Protein AF-A0A950RJN2-F1 (afdb_monomer_lite)

pLDDT: mean 82.96, std 21.56, range [34.78, 98.69]

Foldseek 3Di:
DDDDDDDDDDDPPPDPPPPPPPPPPPPVCLDFVNLCVLVVLVAAKDKDKDFPPDPDTDPVRIWIKIKHWDWDDDDSDIWIKIAIDRDPFFGIWIWTQDSVVRKIWIFTATPVGDTFIWIGDQDQQKTKTWGQDPVPRDIDIDIDHRPVSD

Radius of gyration: 27.39 Å; chains: 1; bounding box: 84×73×54 Å

Sequence (150 aa):
MKKLLMLAVLGTLAFPLAPLRAGDEDDDTSSPRAALEALNDFIGHWKGDGAPDQPQPDPNQAWKETVNWTWRFKGDDAWLVMTVNNGKYLQSGELRFLPATKRYQLTATTTDGKQTVYEGVLKDHILTLEHVDPATQEVQRLKMNSAADG

Secondary structure (DSSP, 8-state):
---------------------------GGGSHHHHHHTTGGG-EEEEEEE--SSSS--GGG-EEEEEEEEEEEETTEEEEEEEEES-SSEEEEEEEEETTTTEEEEEEEETTS-EEEEEEEEETTEEEEEEE-TTT--EEEEEE--TT--

Structure (mmCIF, N/CA/C/O backbone):
data_AF-A0A950RJN2-F1
#
_entry.id   AF-A0A950RJN2-F1
#
loop_
_atom_site.group_PDB
_atom_site.id
_atom_site.type_symbol
_atom_site.label_atom_id
_atom_site.label_alt_id
_atom_site.label_comp_id
_atom_site.label_asym_id
_atom_site.label_entity_id
_atom_site.label_seq_id
_atom_site.pdbx_PDB_ins_code
_atom_site.Cartn_x
_atom_site.Cartn_y
_atom_site.Cartn_z
_atom_site.occupancy
_atom_site.B_iso_or_equiv
_atom_site.auth_seq_id
_atom_site.auth_comp_id
_atom_site.auth_asym_id
_atom_site.auth_atom_id
_atom_site.pdbx_PDB_model_num
ATOM 1 N N . MET A 1 1 ? 56.957 -60.881 -30.520 1.00 35.09 1 MET A N 1
ATOM 2 C CA . MET A 1 1 ? 57.621 -60.215 -31.666 1.00 35.09 1 MET A CA 1
ATOM 3 C C . MET A 1 1 ? 57.070 -58.792 -31.730 1.00 35.09 1 MET A C 1
ATOM 5 O O . MET A 1 1 ? 55.868 -58.653 -31.796 1.00 35.09 1 MET A O 1
ATOM 9 N N . LYS A 1 2 ? 57.832 -57.780 -31.302 1.00 34.78 2 LYS A N 1
ATOM 10 C CA . LYS A 1 2 ? 58.716 -56.927 -32.125 1.00 34.78 2 LYS A CA 1
ATOM 11 C C . LYS A 1 2 ? 57.937 -55.805 -32.852 1.00 34.78 2 LYS A C 1
ATOM 13 O O . LYS A 1 2 ? 57.342 -56.071 -33.883 1.00 34.78 2 LYS A O 1
ATOM 18 N N . LYS A 1 3 ? 58.138 -54.575 -32.337 1.00 38.00 3 LYS A N 1
ATOM 19 C CA . LYS A 1 3 ? 58.092 -53.250 -33.004 1.00 38.00 3 LYS A CA 1
ATOM 20 C C . LYS A 1 3 ? 56.704 -52.678 -33.348 1.00 38.00 3 LYS A C 1
ATOM 22 O O . LYS A 1 3 ? 55.795 -53.443 -33.599 1.00 38.00 3 LYS A O 1
ATOM 27 N N . LEU A 1 4 ? 56.470 -51.374 -33.499 1.00 37.62 4 LEU A N 1
ATOM 28 C CA . LEU A 1 4 ? 57.086 -50.080 -33.133 1.00 37.62 4 LEU A CA 1
ATOM 29 C C . LEU A 1 4 ? 56.320 -49.046 -33.998 1.00 37.62 4 LEU A C 1
ATOM 31 O O . LEU A 1 4 ? 56.144 -49.316 -35.179 1.00 37.62 4 LEU A O 1
ATOM 35 N N . LEU A 1 5 ? 55.962 -47.890 -33.422 1.00 41.91 5 LEU A N 1
ATOM 36 C CA . LEU A 1 5 ? 55.626 -46.592 -34.054 1.00 41.91 5 LEU A CA 1
ATOM 37 C C . LEU A 1 5 ? 54.596 -46.523 -35.207 1.00 41.91 5 LEU A C 1
ATOM 39 O O . LEU A 1 5 ? 54.857 -46.986 -36.310 1.00 41.91 5 LEU A O 1
ATOM 43 N N . MET A 1 6 ? 53.602 -45.640 -35.047 1.00 36.69 6 MET A N 1
ATOM 44 C CA . MET A 1 6 ? 53.597 -44.391 -35.828 1.00 36.69 6 MET A CA 1
ATOM 45 C C . MET A 1 6 ? 52.809 -43.271 -35.132 1.00 36.69 6 MET A C 1
ATOM 47 O O . MET A 1 6 ? 51.866 -43.511 -34.386 1.00 36.69 6 MET A O 1
ATOM 51 N N . LEU A 1 7 ? 53.309 -42.056 -35.339 1.00 39.75 7 LEU A N 1
ATOM 52 C CA . LEU A 1 7 ? 53.039 -40.795 -34.658 1.00 39.75 7 LEU A CA 1
ATOM 53 C C . LEU A 1 7 ? 52.135 -39.896 -35.527 1.00 39.75 7 LEU A C 1
ATOM 55 O O . LEU A 1 7 ? 52.211 -39.991 -36.748 1.00 39.75 7 LEU A O 1
ATOM 59 N N . ALA A 1 8 ? 51.477 -38.927 -34.874 1.00 41.53 8 ALA A N 1
ATOM 60 C CA . ALA A 1 8 ? 50.947 -37.655 -35.408 1.00 41.53 8 ALA A CA 1
ATOM 61 C C . ALA A 1 8 ? 49.658 -37.747 -36.267 1.00 41.53 8 ALA A C 1
ATOM 63 O O . ALA A 1 8 ? 49.502 -38.641 -37.082 1.00 41.53 8 ALA A O 1
ATOM 64 N N . VAL A 1 9 ? 48.659 -36.868 -36.122 1.00 43.03 9 VAL A N 1
ATOM 65 C CA . VAL A 1 9 ? 48.739 -35.399 -36.213 1.00 43.03 9 VAL A CA 1
ATOM 66 C C . VAL A 1 9 ? 47.631 -34.712 -35.388 1.00 43.03 9 VAL A C 1
ATOM 68 O O . VAL A 1 9 ? 46.491 -35.169 -35.340 1.00 43.03 9 VAL A O 1
ATOM 71 N N . LEU A 1 10 ? 48.010 -33.591 -34.761 1.00 42.75 10 LEU A N 1
ATOM 72 C CA . LEU A 1 10 ? 47.162 -32.576 -34.125 1.00 42.75 10 LEU A CA 1
ATOM 73 C C . LEU A 1 10 ? 46.097 -32.011 -35.081 1.00 42.75 10 LEU A C 1
ATOM 75 O O . LEU A 1 10 ? 46.407 -31.629 -36.205 1.00 42.75 10 LEU A O 1
ATOM 79 N N . GLY A 1 11 ? 44.888 -31.806 -34.562 1.00 37.94 11 GLY A N 1
ATOM 80 C CA . GLY A 1 11 ? 43.832 -31.039 -35.222 1.00 37.94 11 GLY A CA 1
ATOM 81 C C . GLY A 1 11 ? 42.803 -30.525 -34.219 1.00 37.94 11 GLY A C 1
ATOM 82 O O . GLY A 1 11 ? 41.640 -30.907 -34.274 1.00 37.94 11 GLY A O 1
ATOM 83 N N . THR A 1 12 ? 43.220 -29.697 -33.259 1.00 44.38 12 THR A N 1
ATOM 84 C CA . THR A 1 12 ? 42.296 -28.945 -32.397 1.00 44.38 12 THR A CA 1
ATOM 85 C C . THR A 1 12 ? 41.620 -27.849 -33.218 1.00 44.38 12 THR A C 1
ATOM 87 O O . THR A 1 12 ? 42.185 -26.772 -33.408 1.00 44.38 12 THR A O 1
ATOM 90 N N . LEU A 1 13 ? 40.406 -28.120 -33.704 1.00 42.53 13 LEU A N 1
ATOM 91 C CA . LEU A 1 13 ? 39.477 -27.086 -34.160 1.00 42.53 13 LEU A CA 1
ATOM 92 C C . LEU A 1 13 ? 38.965 -26.331 -32.924 1.00 42.53 13 LEU A C 1
ATOM 94 O O . LEU A 1 13 ? 38.037 -26.767 -32.247 1.00 42.53 13 LEU A O 1
ATOM 98 N N . ALA A 1 14 ? 39.597 -25.203 -32.611 1.00 41.72 14 ALA A N 1
ATOM 99 C CA . ALA A 1 14 ? 39.050 -24.230 -31.679 1.00 41.72 14 ALA A CA 1
ATOM 100 C C . ALA A 1 14 ? 37.937 -23.451 -32.396 1.00 41.72 14 ALA A C 1
ATOM 102 O O . ALA A 1 14 ? 38.203 -22.497 -33.124 1.00 41.72 14 ALA A O 1
ATOM 103 N N . PHE A 1 15 ? 36.688 -23.885 -32.223 1.00 40.44 15 PHE A N 1
ATOM 104 C CA . PHE A 1 15 ? 35.524 -23.048 -32.505 1.00 40.44 15 PHE A CA 1
ATOM 105 C C . PHE A 1 15 ? 35.496 -21.930 -31.453 1.00 40.44 15 PHE A C 1
ATOM 107 O O . PHE A 1 15 ? 35.400 -22.245 -30.263 1.00 40.44 15 PHE A O 1
ATOM 114 N N . PRO A 1 16 ? 35.573 -20.639 -31.822 1.00 39.78 16 PRO A N 1
ATOM 115 C CA . PRO A 1 16 ? 35.244 -19.597 -30.869 1.00 39.78 16 PRO A CA 1
ATOM 116 C C . PRO A 1 16 ? 33.745 -19.712 -30.568 1.00 39.78 16 PRO A C 1
ATOM 118 O O . PRO A 1 16 ? 32.910 -19.409 -31.420 1.00 39.78 16 PRO A O 1
ATOM 121 N N . LEU A 1 17 ? 33.397 -20.166 -29.358 1.00 45.22 17 LEU A N 1
ATOM 122 C CA . LEU A 1 17 ? 32.089 -19.876 -28.778 1.00 45.22 17 LEU A CA 1
ATOM 123 C C . LEU A 1 17 ? 32.009 -18.353 -28.640 1.00 45.22 17 LEU A C 1
ATOM 125 O O . LEU A 1 17 ? 32.489 -17.776 -27.666 1.00 45.22 17 LEU A O 1
ATOM 129 N N . ALA A 1 18 ? 31.425 -17.694 -29.636 1.00 40.91 18 ALA A N 1
ATOM 130 C CA . ALA A 1 18 ? 30.829 -16.396 -29.401 1.00 40.91 18 ALA A CA 1
ATOM 131 C C . ALA A 1 18 ? 29.726 -16.617 -28.352 1.00 40.91 18 ALA A C 1
ATOM 133 O O . ALA A 1 18 ? 28.865 -17.476 -28.573 1.00 40.91 18 ALA A O 1
ATOM 134 N N . PRO A 1 19 ? 29.727 -15.910 -27.209 1.00 44.41 19 PRO A N 1
ATOM 135 C CA . PRO A 1 19 ? 28.541 -15.895 -26.380 1.00 44.41 19 PRO A CA 1
ATOM 136 C C . PRO A 1 19 ? 27.424 -15.306 -27.242 1.00 44.41 19 PRO A C 1
ATOM 138 O O . PRO A 1 19 ? 27.491 -14.146 -27.654 1.00 44.41 19 PRO A O 1
ATOM 141 N N . LEU A 1 20 ? 26.415 -16.126 -27.536 1.00 39.94 20 LEU A N 1
ATOM 142 C CA . LEU A 1 20 ? 25.078 -15.645 -27.843 1.00 39.94 20 LEU A CA 1
ATOM 143 C C . LEU A 1 20 ? 24.691 -14.752 -26.664 1.00 39.94 20 LEU A C 1
ATOM 145 O O . LEU A 1 20 ? 24.239 -15.227 -25.626 1.00 39.94 20 LEU A O 1
ATOM 149 N N . ARG A 1 21 ? 24.933 -13.446 -26.806 1.00 45.03 21 ARG A N 1
ATOM 150 C CA . ARG A 1 21 ? 24.124 -12.454 -26.120 1.00 45.03 21 ARG A CA 1
ATOM 151 C C . ARG A 1 21 ? 22.722 -12.708 -26.642 1.00 45.03 21 ARG A C 1
ATOM 153 O O . ARG A 1 21 ? 22.394 -12.295 -27.751 1.00 45.03 21 ARG A O 1
ATOM 160 N N . ALA A 1 22 ? 21.945 -13.461 -25.868 1.00 42.66 22 ALA A N 1
ATOM 161 C CA . ALA A 1 22 ? 20.521 -13.231 -25.817 1.00 42.66 22 ALA A CA 1
ATOM 162 C C . ALA A 1 22 ? 20.391 -11.721 -25.603 1.00 42.66 22 ALA A C 1
ATOM 164 O O . ALA A 1 22 ? 20.782 -11.199 -24.560 1.00 42.66 22 ALA A O 1
ATOM 165 N N . GLY A 1 23 ? 20.037 -11.007 -26.669 1.00 38.69 23 GLY A N 1
ATOM 166 C CA . GLY A 1 23 ? 19.384 -9.733 -26.483 1.00 38.69 23 GLY A CA 1
ATOM 167 C C . GLY A 1 23 ? 18.113 -10.109 -25.760 1.00 38.69 23 GLY A C 1
ATOM 168 O O . GLY A 1 23 ? 17.233 -10.708 -26.374 1.00 38.69 23 GLY A O 1
ATOM 169 N N . ASP A 1 24 ? 18.095 -9.882 -24.449 1.00 39.81 24 ASP A N 1
ATOM 170 C CA . ASP A 1 24 ? 16.836 -9.655 -23.770 1.00 39.81 24 ASP A CA 1
ATOM 171 C C . ASP A 1 24 ? 16.154 -8.582 -24.617 1.00 39.81 24 ASP A C 1
ATOM 173 O O . ASP A 1 24 ? 16.665 -7.471 -24.786 1.00 39.81 24 ASP A O 1
ATOM 177 N N . GLU A 1 25 ? 15.086 -8.978 -25.302 1.00 43.56 25 GLU A N 1
ATOM 178 C CA . GLU A 1 25 ? 14.100 -8.031 -25.777 1.00 43.56 25 GLU A CA 1
ATOM 179 C C . GLU A 1 25 ? 13.598 -7.360 -24.502 1.00 43.56 25 GLU A C 1
ATOM 181 O O . GLU A 1 25 ? 12.753 -7.902 -23.790 1.00 43.56 25 GLU A O 1
ATOM 186 N N . ASP A 1 26 ? 14.227 -6.231 -24.167 1.00 45.88 26 ASP A N 1
ATOM 187 C CA . ASP A 1 26 ? 13.733 -5.261 -23.209 1.00 45.88 26 ASP A CA 1
ATOM 188 C C . ASP A 1 26 ? 12.371 -4.810 -23.738 1.00 45.88 26 ASP A C 1
ATOM 190 O O . ASP A 1 26 ? 12.226 -3.839 -24.481 1.00 45.88 26 ASP A O 1
ATOM 194 N N . ASP A 1 27 ? 11.350 -5.589 -23.399 1.00 46.06 27 ASP A N 1
ATOM 195 C CA . ASP A 1 27 ? 9.992 -5.110 -23.309 1.00 46.06 27 ASP A CA 1
ATOM 196 C C . ASP A 1 27 ? 10.041 -4.006 -22.249 1.00 46.06 27 ASP A C 1
ATOM 198 O O . ASP A 1 27 ? 9.998 -4.273 -21.049 1.00 46.06 27 ASP A O 1
ATOM 202 N N . ASP A 1 28 ? 10.228 -2.763 -22.701 1.00 48.97 28 ASP A N 1
ATOM 203 C CA . ASP A 1 28 ? 10.351 -1.533 -21.899 1.00 48.97 28 ASP A CA 1
ATOM 204 C C . ASP A 1 28 ? 9.200 -1.383 -20.872 1.00 48.97 28 ASP A C 1
ATOM 206 O O . ASP A 1 28 ? 9.287 -0.637 -19.893 1.00 48.97 28 ASP A O 1
ATOM 210 N N . THR A 1 29 ? 8.120 -2.154 -21.045 1.00 49.34 29 THR A N 1
ATOM 211 C CA . THR A 1 29 ? 6.982 -2.271 -20.126 1.00 49.34 29 THR A CA 1
ATOM 212 C C . THR A 1 29 ? 7.239 -3.151 -18.888 1.00 49.34 29 THR A C 1
ATOM 214 O O . THR A 1 29 ? 6.450 -3.122 -17.943 1.00 49.34 29 THR A O 1
ATOM 217 N N . SER A 1 30 ? 8.344 -3.904 -18.840 1.00 56.41 30 SER A N 1
ATOM 218 C CA . SER A 1 30 ? 8.686 -4.847 -17.759 1.00 56.41 30 SER A CA 1
ATOM 219 C C . SER A 1 30 ? 9.609 -4.266 -16.681 1.00 56.41 30 SER A C 1
ATOM 221 O O . SER A 1 30 ? 9.944 -4.961 -15.714 1.00 56.41 30 SER A O 1
ATOM 223 N N . SER A 1 31 ? 10.018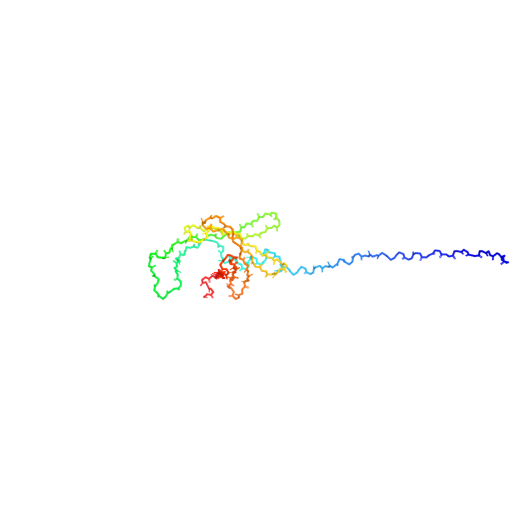 -2.997 -16.795 1.00 79.81 31 SER A N 1
ATOM 224 C CA . SER A 1 31 ? 10.803 -2.356 -15.737 1.00 79.81 31 SER A CA 1
ATOM 225 C C . SER A 1 31 ? 9.935 -2.128 -14.481 1.00 79.81 31 SER A C 1
ATOM 227 O O . SER A 1 31 ? 8.772 -1.729 -14.599 1.00 79.81 31 SER A O 1
ATOM 229 N N . PRO A 1 32 ? 10.463 -2.334 -13.253 1.00 87.12 32 PRO A N 1
ATOM 230 C CA . PRO A 1 32 ? 9.722 -2.066 -12.014 1.00 87.12 32 PRO A CA 1
ATOM 231 C C . PRO A 1 32 ? 9.090 -0.674 -11.970 1.00 87.12 32 PRO A C 1
ATOM 233 O O . PRO A 1 32 ? 7.995 -0.498 -11.443 1.00 87.12 32 PRO A O 1
ATOM 236 N N . ARG A 1 33 ? 9.771 0.309 -12.562 1.00 90.06 33 ARG A N 1
ATOM 237 C CA . ARG A 1 33 ? 9.289 1.680 -12.673 1.00 90.06 33 ARG A CA 1
ATOM 238 C C . ARG A 1 33 ? 8.052 1.783 -13.567 1.00 90.06 33 ARG A C 1
ATOM 240 O O . ARG A 1 33 ? 7.067 2.349 -13.110 1.00 90.06 33 ARG A O 1
ATOM 247 N N . ALA A 1 34 ? 8.076 1.216 -14.775 1.00 89.56 34 ALA A N 1
ATOM 248 C CA . ALA A 1 34 ? 6.933 1.250 -15.694 1.00 89.56 34 ALA A CA 1
ATOM 249 C C . ALA A 1 34 ? 5.685 0.593 -15.077 1.00 89.56 34 ALA A C 1
ATOM 251 O O . ALA A 1 34 ? 4.583 1.133 -15.151 1.00 89.56 34 ALA A O 1
ATOM 252 N N . ALA A 1 35 ? 5.859 -0.528 -14.371 1.00 92.38 35 ALA A N 1
ATOM 253 C CA . ALA A 1 35 ? 4.756 -1.180 -13.666 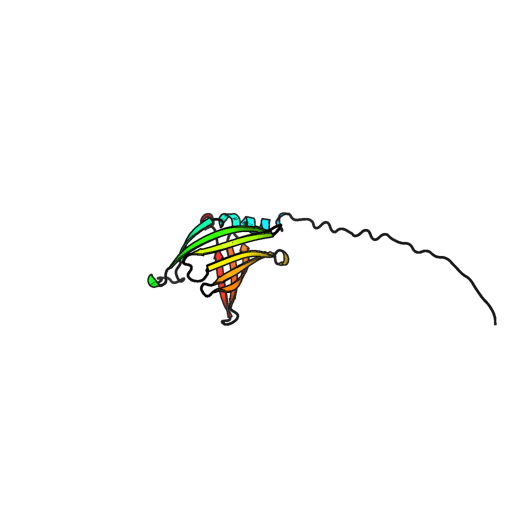1.00 92.38 35 ALA A CA 1
ATOM 254 C C . ALA A 1 35 ? 4.171 -0.318 -12.529 1.00 92.38 35 ALA A C 1
ATOM 256 O O . ALA A 1 35 ? 2.968 -0.365 -12.269 1.00 92.38 35 ALA A O 1
ATOM 257 N N . LEU A 1 36 ? 5.003 0.466 -11.838 1.00 95.25 36 LEU A N 1
ATOM 258 C CA . LEU A 1 36 ? 4.559 1.394 -10.794 1.00 95.25 36 LEU A CA 1
ATOM 259 C C . LEU A 1 36 ? 3.957 2.690 -11.364 1.00 95.25 36 LEU A C 1
ATOM 261 O O . LEU A 1 36 ? 3.114 3.294 -10.707 1.00 95.25 36 LEU A O 1
ATOM 265 N N . GLU A 1 37 ? 4.322 3.101 -12.581 1.00 94.00 37 GLU A N 1
ATOM 266 C CA . GLU A 1 37 ? 3.719 4.259 -13.263 1.00 94.00 37 GLU A CA 1
ATOM 267 C C . GLU A 1 37 ? 2.217 4.071 -13.520 1.00 94.00 37 GLU A C 1
ATOM 269 O O . GLU A 1 37 ? 1.467 5.045 -13.474 1.00 94.00 37 GLU A O 1
ATOM 274 N N . ALA A 1 38 ? 1.747 2.827 -13.672 1.00 92.56 38 ALA A N 1
ATOM 275 C CA . ALA A 1 38 ? 0.318 2.505 -13.741 1.00 92.56 38 ALA A CA 1
ATOM 276 C C . ALA A 1 38 ? -0.466 2.870 -12.461 1.00 92.56 38 ALA A C 1
ATOM 278 O O . ALA A 1 38 ? -1.692 2.885 -12.473 1.00 92.56 38 ALA A O 1
ATOM 279 N N . LEU A 1 39 ? 0.231 3.164 -11.358 1.00 95.12 39 LEU A N 1
ATOM 280 C CA . LEU A 1 39 ? -0.342 3.579 -10.076 1.00 95.12 39 LEU A CA 1
ATOM 281 C C . LEU A 1 39 ? -0.182 5.088 -9.824 1.00 95.12 39 LEU A C 1
ATOM 283 O O . LEU A 1 39 ? -0.404 5.549 -8.704 1.00 95.12 39 LEU A O 1
ATOM 287 N N . ASN A 1 40 ? 0.218 5.869 -10.837 1.00 94.69 40 ASN A N 1
ATOM 288 C CA . ASN A 1 40 ? 0.455 7.309 -10.697 1.00 94.69 40 ASN A CA 1
ATOM 289 C C . ASN A 1 40 ? -0.769 8.078 -10.187 1.00 94.69 40 ASN A C 1
ATOM 291 O O . ASN A 1 40 ? -0.604 9.046 -9.447 1.00 94.69 40 ASN A O 1
ATOM 295 N N . ASP A 1 41 ? -1.976 7.617 -10.507 1.00 92.81 41 ASP A N 1
ATOM 296 C CA . ASP A 1 41 ? -3.214 8.239 -10.035 1.00 92.81 41 ASP A CA 1
ATOM 297 C C . ASP A 1 41 ? -3.394 8.139 -8.516 1.00 92.81 41 ASP A C 1
ATOM 299 O O . ASP A 1 41 ? -4.173 8.893 -7.943 1.00 92.81 41 ASP A O 1
ATOM 303 N N . PHE A 1 42 ? -2.657 7.258 -7.831 1.00 94.12 42 PHE A N 1
ATOM 304 C CA . PHE A 1 42 ? -2.682 7.169 -6.370 1.00 94.12 42 PHE A CA 1
ATOM 305 C C . PHE A 1 42 ? -1.756 8.183 -5.697 1.00 94.12 42 PHE A C 1
ATOM 307 O O . PHE A 1 42 ? -1.898 8.417 -4.497 1.00 94.12 42 PHE A O 1
ATOM 314 N N . ILE A 1 43 ? -0.823 8.803 -6.425 1.00 96.50 43 ILE A N 1
ATOM 315 C CA . ILE A 1 43 ? 0.168 9.721 -5.854 1.00 96.50 43 ILE A CA 1
ATOM 316 C C . ILE A 1 43 ? -0.510 10.992 -5.343 1.00 96.50 43 ILE A C 1
ATOM 318 O O . ILE A 1 43 ? -1.199 11.697 -6.076 1.00 96.50 43 ILE A O 1
ATOM 322 N N . GLY A 1 44 ? -0.256 11.326 -4.079 1.00 96.00 44 GLY A N 1
ATOM 323 C CA . GLY A 1 44 ? -0.818 12.502 -3.427 1.00 96.00 44 GLY A CA 1
ATOM 324 C C . GLY A 1 44 ? -1.432 12.202 -2.067 1.00 96.00 44 GLY A C 1
ATOM 325 O O . GLY A 1 44 ? -1.214 11.145 -1.476 1.00 96.00 44 GLY A O 1
ATOM 326 N N . HIS A 1 45 ? -2.192 13.179 -1.570 1.00 96.06 45 HIS A N 1
ATOM 327 C CA . HIS A 1 45 ? -2.798 13.158 -0.242 1.00 96.06 45 HIS A CA 1
ATOM 328 C C . HIS A 1 45 ? -4.294 12.866 -0.342 1.00 96.06 45 HIS A C 1
ATOM 330 O O . HIS A 1 45 ? -5.059 13.669 -0.875 1.00 96.06 45 HIS A O 1
ATOM 336 N N . TRP A 1 46 ? -4.711 11.764 0.264 1.00 94.88 46 TRP A N 1
ATOM 337 C CA . TRP A 1 46 ? -6.081 11.280 0.283 1.00 94.88 46 TRP A CA 1
ATOM 338 C C . TRP A 1 46 ? -6.628 11.363 1.698 1.00 94.88 46 TRP A C 1
ATOM 340 O O . TRP A 1 46 ? -6.019 10.854 2.636 1.00 94.88 46 TRP A O 1
ATOM 350 N N . LYS A 1 47 ? -7.774 12.021 1.865 1.00 95.12 47 LYS A N 1
ATOM 351 C CA . LYS A 1 47 ? -8.513 12.045 3.131 1.00 95.12 47 LYS A CA 1
ATOM 352 C C . LYS A 1 47 ? -9.689 11.093 3.007 1.00 95.12 47 LYS A C 1
ATOM 354 O O . LYS A 1 47 ? -10.469 11.236 2.070 1.00 95.12 47 LYS A O 1
ATOM 359 N N . GLY A 1 48 ? -9.799 10.158 3.941 1.00 91.62 48 GLY A N 1
ATOM 360 C CA . GLY A 1 48 ? -10.819 9.120 3.922 1.00 91.62 48 GLY A CA 1
ATOM 361 C C . GLY A 1 48 ? -11.523 8.967 5.263 1.00 91.62 48 GLY A C 1
ATOM 362 O O . GLY A 1 48 ? -10.977 9.291 6.322 1.00 91.62 48 GLY A O 1
ATOM 363 N N . ASP A 1 49 ? -12.741 8.449 5.183 1.00 93.06 49 ASP A N 1
ATOM 364 C CA . ASP A 1 49 ? -13.509 7.936 6.307 1.00 93.06 49 ASP A CA 1
ATOM 365 C C . ASP A 1 49 ? -13.551 6.409 6.181 1.00 93.06 49 ASP A C 1
ATOM 367 O O . ASP A 1 49 ? -13.915 5.879 5.132 1.00 93.06 49 ASP A O 1
ATOM 371 N N . GLY A 1 50 ? -13.166 5.703 7.239 1.00 92.12 50 GLY A N 1
ATOM 372 C CA . GLY A 1 50 ? -13.239 4.250 7.311 1.00 92.12 50 GLY A CA 1
ATOM 373 C C . GLY A 1 50 ? -14.350 3.799 8.250 1.00 92.12 50 GLY A C 1
ATOM 374 O O . GLY A 1 50 ? -14.606 4.434 9.274 1.00 92.12 50 GLY A O 1
ATOM 375 N N . ALA A 1 51 ? -14.998 2.685 7.922 1.00 93.62 51 ALA A N 1
ATOM 376 C CA . ALA A 1 51 ? -15.969 2.014 8.778 1.00 93.62 51 ALA A CA 1
ATOM 377 C C . ALA A 1 51 ? -15.947 0.499 8.507 1.00 93.62 51 ALA A C 1
ATOM 379 O O . ALA A 1 51 ? -15.536 0.083 7.423 1.00 93.62 51 ALA A O 1
ATOM 380 N N . PRO A 1 52 ? -16.367 -0.344 9.467 1.00 92.19 52 PRO A N 1
ATOM 381 C CA . PRO A 1 52 ? -16.586 -1.761 9.196 1.00 92.19 52 PRO A CA 1
ATOM 382 C C . PRO A 1 52 ? -17.647 -1.955 8.109 1.00 92.19 52 PRO A C 1
ATOM 384 O O . PRO A 1 52 ? -18.632 -1.215 8.072 1.00 92.19 52 PRO A O 1
ATOM 387 N N . ASP A 1 53 ? -17.472 -2.983 7.281 1.00 88.19 53 ASP A N 1
ATOM 388 C CA . ASP A 1 53 ? -18.431 -3.357 6.241 1.00 88.19 53 ASP A CA 1
ATOM 389 C C . ASP A 1 53 ? -19.663 -4.034 6.864 1.00 88.19 53 ASP A C 1
ATOM 391 O O . ASP A 1 53 ? -19.707 -5.245 7.084 1.00 88.19 53 ASP A O 1
ATOM 395 N N . GLN A 1 54 ? -20.644 -3.219 7.249 1.00 90.19 54 GLN A N 1
ATOM 396 C CA . GLN A 1 54 ? -21.922 -3.661 7.799 1.00 90.19 54 GLN A CA 1
ATOM 397 C C . GLN A 1 54 ? -23.039 -2.682 7.398 1.00 90.19 54 GLN A C 1
ATOM 399 O O . GLN A 1 54 ? -22.764 -1.494 7.233 1.00 90.19 54 GLN A O 1
ATOM 404 N N . PRO A 1 55 ? -24.310 -3.126 7.288 1.00 85.12 55 PRO A N 1
ATOM 405 C CA . PRO A 1 55 ? -25.406 -2.286 6.785 1.00 85.12 55 PRO A CA 1
ATOM 406 C C . PRO A 1 55 ? -25.639 -0.986 7.567 1.00 85.12 55 PRO A C 1
ATOM 408 O O . PRO A 1 55 ? -26.101 0.003 7.005 1.00 85.12 55 PRO A O 1
ATOM 411 N N . GLN A 1 56 ? -25.333 -0.989 8.865 1.00 86.25 56 GLN A N 1
ATOM 412 C CA . GLN A 1 56 ? -25.427 0.183 9.726 1.00 86.25 56 GLN A CA 1
ATOM 413 C C . GLN A 1 56 ? -24.225 0.197 10.679 1.00 86.25 56 GLN A C 1
ATOM 415 O O . GLN A 1 56 ? -24.294 -0.394 11.759 1.00 86.25 56 GLN A O 1
ATOM 420 N N . PRO A 1 57 ? -23.100 0.813 10.280 1.00 83.62 57 PRO A N 1
ATOM 421 C CA . PRO A 1 57 ? -21.919 0.857 11.123 1.00 83.62 57 PRO A CA 1
ATOM 422 C C . PRO A 1 57 ? -22.159 1.758 12.334 1.00 83.62 57 PRO A C 1
ATOM 424 O O . PRO A 1 57 ? -22.698 2.859 12.211 1.00 83.62 57 PRO A O 1
ATOM 427 N N . ASP A 1 58 ? -21.744 1.289 13.511 1.00 89.12 58 ASP A N 1
ATOM 428 C CA . ASP A 1 58 ? -21.698 2.117 14.716 1.00 89.12 58 ASP A CA 1
ATOM 429 C C . ASP A 1 58 ? -20.767 3.319 14.456 1.00 89.12 58 ASP A C 1
ATOM 431 O O . ASP A 1 58 ? -19.591 3.105 14.136 1.00 89.12 58 ASP A O 1
ATOM 435 N N . PRO A 1 59 ? -21.242 4.572 14.602 1.00 86.38 59 PRO A N 1
ATOM 436 C CA . PRO A 1 59 ? -20.412 5.760 14.421 1.00 86.38 59 PRO A CA 1
ATOM 437 C C . PRO A 1 59 ? -19.146 5.763 15.287 1.00 86.38 59 PRO A C 1
ATOM 439 O O . PRO A 1 59 ? -18.142 6.345 14.888 1.00 86.38 59 PRO A O 1
ATOM 442 N N . ASN A 1 60 ? -19.157 5.080 16.438 1.00 90.19 60 ASN A N 1
ATOM 443 C CA . ASN A 1 60 ? -17.986 4.954 17.309 1.00 90.19 60 ASN A CA 1
ATOM 444 C C . ASN A 1 60 ? -16.901 4.025 16.739 1.00 90.19 60 ASN A C 1
ATOM 446 O O . ASN A 1 60 ? -15.771 4.028 17.223 1.00 90.19 60 ASN A O 1
ATOM 450 N N . GLN A 1 61 ? -17.232 3.204 15.739 1.00 89.81 61 GLN A N 1
ATOM 451 C CA . GLN A 1 61 ? -16.290 2.308 15.062 1.00 89.81 61 GLN A CA 1
ATOM 452 C C . GLN A 1 61 ? -15.701 2.923 13.788 1.00 89.81 61 GLN A C 1
ATOM 454 O O . GLN A 1 61 ? -14.722 2.377 13.256 1.00 89.81 61 GLN A O 1
ATOM 459 N N . ALA A 1 62 ? -16.282 4.032 13.319 1.00 92.69 62 ALA A N 1
ATOM 460 C CA . ALA A 1 62 ? -15.781 4.806 12.198 1.00 92.69 62 ALA A CA 1
ATOM 461 C C . ALA A 1 62 ? -14.523 5.594 12.590 1.00 92.69 62 ALA A C 1
ATOM 463 O O . ALA A 1 62 ? -14.335 5.975 13.746 1.00 92.69 62 ALA A O 1
ATOM 464 N N . TRP A 1 63 ? -13.647 5.845 11.623 1.00 94.88 63 TRP A N 1
ATOM 465 C CA . TRP A 1 63 ? -12.433 6.628 11.831 1.00 94.88 63 TRP A CA 1
ATOM 466 C C . TRP A 1 63 ? -12.141 7.520 10.629 1.00 94.88 63 TRP A C 1
ATOM 468 O O . TRP A 1 63 ? -12.652 7.302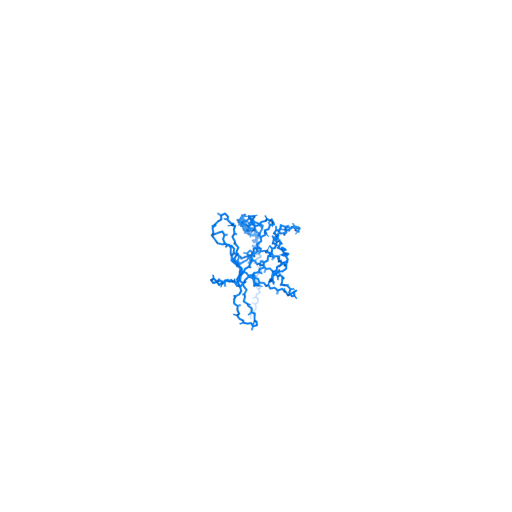 9.534 1.00 94.88 63 TRP A O 1
ATOM 478 N N . LYS A 1 64 ? -11.307 8.535 10.852 1.00 95.31 64 LYS A N 1
ATOM 479 C CA . LYS A 1 64 ? -10.783 9.415 9.808 1.00 95.31 64 LYS A CA 1
ATOM 480 C C . LYS A 1 64 ? -9.310 9.132 9.631 1.00 95.31 64 LYS A C 1
ATOM 482 O O . LYS A 1 64 ? -8.578 9.124 10.617 1.00 95.31 64 LYS A O 1
ATOM 487 N N . GLU A 1 65 ? -8.874 8.995 8.393 1.00 96.25 65 GLU A N 1
ATOM 488 C CA . GLU A 1 65 ? -7.465 8.807 8.079 1.00 96.25 65 GLU A CA 1
ATOM 489 C C . GLU A 1 65 ? -7.024 9.694 6.921 1.00 96.25 65 GLU A C 1
ATOM 491 O O . GLU A 1 65 ? -7.817 10.191 6.118 1.00 96.25 65 GLU A O 1
ATOM 496 N N . THR A 1 66 ? -5.724 9.958 6.876 1.00 97.38 66 THR A N 1
ATOM 497 C CA . THR A 1 66 ? -5.094 10.621 5.738 1.00 97.38 66 THR A CA 1
ATOM 498 C C . THR A 1 66 ? -3.970 9.746 5.233 1.00 97.38 66 THR A C 1
ATOM 500 O O . THR A 1 66 ? -3.012 9.499 5.962 1.00 97.38 66 THR A O 1
ATOM 503 N N . VAL A 1 67 ? -4.083 9.308 3.986 1.00 97.38 67 VAL A N 1
ATOM 504 C CA . VAL A 1 67 ? -3.095 8.474 3.308 1.00 97.38 67 VAL A CA 1
ATOM 505 C C . VAL A 1 67 ? -2.327 9.345 2.328 1.00 97.38 67 VAL A C 1
ATOM 507 O O . VAL A 1 67 ? -2.921 10.069 1.535 1.00 97.38 67 VAL A O 1
ATOM 510 N N . ASN A 1 68 ? -1.004 9.297 2.384 1.00 98.12 68 ASN A N 1
ATOM 511 C CA . ASN A 1 68 ? -0.136 9.980 1.439 1.00 98.12 68 ASN A CA 1
ATOM 512 C C . ASN A 1 68 ? 0.701 8.957 0.680 1.00 98.12 68 ASN A C 1
ATOM 514 O O . ASN A 1 68 ? 1.432 8.189 1.305 1.00 98.12 68 ASN A O 1
ATOM 518 N N . TRP A 1 69 ? 0.618 8.987 -0.645 1.00 98.12 69 TRP A N 1
ATOM 519 C CA . TRP A 1 69 ? 1.447 8.181 -1.532 1.00 98.12 69 TRP A CA 1
ATOM 520 C C . TRP A 1 69 ? 2.454 9.065 -2.244 1.00 98.12 69 TRP A C 1
ATOM 522 O O . TRP A 1 69 ? 2.105 10.090 -2.829 1.00 98.12 69 TRP A O 1
ATOM 532 N N . THR A 1 70 ? 3.717 8.656 -2.212 1.00 98.25 70 THR A N 1
ATOM 533 C CA . THR A 1 70 ? 4.809 9.390 -2.851 1.00 98.25 70 THR A CA 1
ATOM 534 C C . THR A 1 70 ? 5.770 8.447 -3.544 1.00 98.25 70 THR A C 1
ATOM 536 O O . THR A 1 70 ? 5.944 7.301 -3.135 1.00 98.25 70 THR A O 1
ATOM 539 N N . TRP A 1 71 ? 6.426 8.948 -4.582 1.00 98.06 71 TRP A N 1
ATOM 540 C CA . TRP A 1 71 ? 7.540 8.249 -5.199 1.00 98.06 71 TRP A CA 1
ATOM 541 C C . TRP A 1 71 ? 8.797 8.330 -4.335 1.00 98.06 71 TRP A C 1
ATOM 543 O O . TRP A 1 71 ? 9.126 9.376 -3.766 1.00 98.06 71 TRP A O 1
ATOM 553 N N . ARG A 1 72 ? 9.556 7.238 -4.320 1.00 97.38 72 ARG A N 1
ATOM 554 C CA . ARG A 1 72 ? 10.898 7.167 -3.757 1.00 97.38 72 ARG A CA 1
ATOM 555 C C . ARG A 1 72 ? 11.851 6.592 -4.797 1.00 97.38 72 ARG A C 1
ATOM 557 O O . ARG A 1 72 ? 11.562 5.575 -5.413 1.00 97.38 72 ARG A O 1
ATOM 564 N N . PHE A 1 73 ? 12.996 7.249 -4.958 1.00 94.38 73 PHE A N 1
ATOM 565 C CA . PHE A 1 73 ? 14.047 6.857 -5.895 1.00 94.38 73 PHE A CA 1
ATOM 566 C C . PHE A 1 73 ? 15.374 6.705 -5.152 1.00 94.38 73 PHE A C 1
ATOM 568 O O . PHE A 1 73 ? 15.704 7.531 -4.291 1.00 94.38 73 PHE A O 1
ATOM 575 N N . LYS A 1 74 ? 16.143 5.664 -5.481 1.00 93.31 74 LYS A N 1
ATOM 576 C CA . LYS A 1 74 ? 17.495 5.453 -4.952 1.00 93.31 74 LYS A CA 1
ATOM 577 C C . LYS A 1 74 ? 18.354 4.700 -5.967 1.00 93.31 74 LYS A C 1
ATOM 579 O O . LYS A 1 74 ? 18.217 3.491 -6.118 1.00 93.31 74 LYS A O 1
ATOM 584 N N . GLY A 1 75 ? 19.293 5.407 -6.596 1.00 90.88 75 GLY A N 1
ATOM 585 C CA . GLY A 1 75 ? 20.053 4.847 -7.717 1.00 90.88 75 GLY A CA 1
ATOM 586 C C . GLY A 1 75 ? 19.097 4.497 -8.855 1.00 90.88 75 GLY A C 1
ATOM 587 O O . GLY A 1 75 ? 18.265 5.328 -9.211 1.00 90.88 75 GLY A O 1
ATOM 588 N N . ASP A 1 76 ? 19.173 3.259 -9.336 1.00 86.31 76 ASP A N 1
ATOM 589 C CA . ASP A 1 76 ? 18.301 2.731 -10.394 1.00 86.31 76 ASP A CA 1
ATOM 590 C C . ASP A 1 76 ? 16.997 2.102 -9.854 1.00 86.31 76 ASP A C 1
ATOM 592 O O . ASP A 1 76 ? 16.192 1.583 -10.622 1.00 86.31 76 ASP A O 1
ATOM 596 N N . ASP A 1 77 ? 16.775 2.140 -8.534 1.00 89.06 77 ASP A N 1
ATOM 597 C CA . ASP A 1 77 ? 15.575 1.602 -7.883 1.00 89.06 77 ASP A CA 1
ATOM 598 C C . ASP A 1 77 ? 14.511 2.691 -7.667 1.00 89.06 77 ASP A C 1
ATOM 600 O O . ASP A 1 77 ? 14.821 3.838 -7.314 1.00 89.06 77 ASP A O 1
ATOM 604 N N . ALA A 1 78 ? 13.246 2.311 -7.835 1.00 93.88 78 ALA A N 1
ATOM 605 C CA . ALA A 1 78 ? 12.080 3.164 -7.651 1.00 93.88 78 ALA A CA 1
ATOM 606 C C . ALA A 1 78 ? 10.947 2.378 -6.978 1.00 93.88 78 ALA A C 1
ATOM 608 O O . ALA A 1 78 ? 10.657 1.244 -7.354 1.00 93.88 78 ALA A O 1
ATOM 609 N N . TRP A 1 79 ? 10.298 2.983 -5.987 1.00 97.69 79 TRP A N 1
ATOM 610 C CA . TRP A 1 79 ? 9.164 2.391 -5.276 1.00 97.69 79 TRP A CA 1
ATOM 611 C C . TRP A 1 79 ? 8.204 3.466 -4.781 1.00 97.69 79 TRP A C 1
ATOM 613 O O . TRP A 1 79 ? 8.551 4.650 -4.741 1.00 97.69 79 TRP A O 1
ATOM 623 N N . LEU A 1 80 ? 6.993 3.063 -4.397 1.00 98.38 80 LEU A N 1
ATOM 624 C CA . LEU A 1 80 ? 6.041 3.975 -3.770 1.00 98.38 80 LEU A CA 1
ATOM 625 C C . LEU A 1 80 ? 6.105 3.838 -2.254 1.00 98.38 80 LEU A C 1
ATOM 627 O O . LEU A 1 80 ? 6.261 2.743 -1.717 1.00 98.38 80 LEU A O 1
ATOM 631 N N . VAL A 1 81 ? 5.965 4.962 -1.565 1.00 98.56 81 VAL A N 1
ATOM 632 C CA . VAL A 1 81 ? 5.895 5.035 -0.109 1.00 98.56 81 VAL A CA 1
ATOM 633 C C . VAL A 1 81 ? 4.518 5.538 0.278 1.00 98.56 81 VAL A C 1
ATOM 635 O O . VAL A 1 81 ? 4.095 6.605 -0.171 1.00 98.56 81 VAL A O 1
ATOM 638 N N . MET A 1 82 ? 3.855 4.767 1.132 1.00 98.38 82 MET A N 1
ATOM 639 C CA . MET A 1 82 ? 2.608 5.105 1.795 1.00 98.38 82 MET A CA 1
ATOM 640 C C . MET A 1 82 ? 2.901 5.581 3.216 1.00 98.38 82 MET A C 1
ATOM 642 O O . MET A 1 82 ? 3.585 4.896 3.977 1.00 98.38 82 MET A O 1
ATOM 646 N N . THR A 1 83 ? 2.309 6.702 3.605 1.00 98.25 83 THR A N 1
ATOM 647 C CA . THR A 1 83 ? 2.244 7.154 4.999 1.00 98.25 83 THR A CA 1
ATOM 648 C C . THR A 1 83 ? 0.788 7.347 5.382 1.00 98.25 83 THR A C 1
ATOM 650 O O . THR A 1 83 ? 0.039 7.973 4.635 1.00 98.25 83 THR A O 1
ATOM 653 N N . VAL A 1 84 ? 0.389 6.843 6.547 1.00 97.94 84 VAL A N 1
ATOM 654 C CA . VAL A 1 84 ? -0.984 6.940 7.043 1.00 97.94 84 VAL A CA 1
ATOM 655 C C . VAL A 1 84 ? -0.994 7.708 8.360 1.00 97.94 84 VAL A C 1
ATOM 657 O O . VAL A 1 84 ? -0.418 7.281 9.358 1.00 97.94 84 VAL A O 1
ATOM 660 N N . ASN A 1 85 ? -1.675 8.849 8.370 1.00 96.94 85 ASN A N 1
ATOM 661 C CA . ASN A 1 85 ? -1.902 9.645 9.570 1.00 96.94 85 ASN A CA 1
ATOM 662 C C . ASN A 1 85 ? -3.273 9.310 10.159 1.00 96.94 85 ASN A C 1
ATOM 664 O O . ASN A 1 85 ? -4.270 9.298 9.432 1.00 96.94 85 ASN A O 1
ATOM 668 N N . ASN A 1 86 ? -3.320 9.089 11.477 1.00 95.00 86 ASN A N 1
ATOM 669 C CA . ASN A 1 86 ? -4.519 8.656 12.211 1.00 95.00 86 ASN A CA 1
ATOM 670 C C . ASN A 1 86 ? -5.145 7.357 11.662 1.00 95.00 86 ASN A C 1
ATOM 672 O O . ASN A 1 86 ? -6.346 7.136 11.799 1.00 95.00 86 ASN A O 1
ATOM 676 N N . GLY A 1 87 ? -4.334 6.502 11.033 1.00 92.75 87 GLY A N 1
ATOM 677 C CA . GLY A 1 87 ? -4.781 5.211 10.523 1.00 92.75 87 GLY A CA 1
ATOM 678 C C . GLY A 1 87 ? -5.181 4.266 11.650 1.00 92.75 87 GLY A C 1
ATOM 679 O O . GLY A 1 87 ? -4.536 4.223 12.698 1.00 92.75 87 GLY A O 1
ATOM 680 N N . LYS A 1 88 ? -6.237 3.481 11.424 1.00 94.88 88 LYS A N 1
ATOM 681 C CA . LYS A 1 88 ? -6.700 2.474 12.391 1.00 94.88 88 LYS A CA 1
ATOM 682 C C . LYS A 1 88 ? -5.815 1.225 12.408 1.00 94.88 88 LYS A C 1
ATOM 684 O O . LYS A 1 88 ? -5.560 0.669 13.474 1.00 94.88 88 LYS A O 1
ATOM 689 N N . TYR A 1 89 ? -5.345 0.802 11.233 1.00 94.81 89 TYR A N 1
ATOM 690 C CA . TYR A 1 89 ? -4.640 -0.474 11.050 1.00 94.81 89 TYR A CA 1
ATOM 691 C C . TYR A 1 89 ? -3.183 -0.310 10.624 1.00 94.81 89 TYR A C 1
ATOM 693 O O . TYR A 1 89 ? -2.312 -1.020 11.126 1.00 94.81 89 TYR A O 1
ATOM 701 N N . LEU A 1 90 ? -2.906 0.635 9.725 1.00 96.69 90 LEU A N 1
ATOM 702 C CA . LEU A 1 90 ? -1.591 0.836 9.122 1.00 96.69 90 LEU A CA 1
ATOM 703 C C . LEU A 1 90 ? -1.040 2.216 9.480 1.00 96.69 90 LEU A C 1
ATOM 705 O O . LEU A 1 90 ? -1.798 3.175 9.606 1.00 96.69 90 LEU A O 1
ATOM 709 N N . GLN A 1 91 ? 0.283 2.306 9.612 1.00 97.62 91 GLN A N 1
ATOM 710 C CA . GLN A 1 91 ? 1.012 3.570 9.777 1.00 97.62 91 GLN A CA 1
ATOM 711 C C . GLN A 1 91 ? 1.790 3.960 8.512 1.00 97.62 91 GLN A C 1
ATOM 713 O O . GLN A 1 91 ? 1.964 5.142 8.218 1.00 97.62 91 GLN A O 1
ATOM 718 N N . SER A 1 92 ? 2.271 2.977 7.749 1.00 98.25 92 SER A N 1
ATOM 719 C CA . SER A 1 92 ? 3.083 3.209 6.554 1.00 98.25 92 SER A CA 1
ATOM 720 C C . SER A 1 92 ? 3.184 1.957 5.689 1.00 98.25 92 SER A C 1
ATOM 722 O O . SER A 1 92 ? 2.755 0.874 6.091 1.00 98.25 92 SER A O 1
ATOM 724 N N . GLY A 1 93 ? 3.785 2.085 4.511 1.00 98.31 93 GLY A N 1
ATOM 725 C CA . GLY A 1 93 ? 4.213 0.942 3.720 1.00 98.31 93 GLY A CA 1
ATOM 726 C C . GLY A 1 93 ? 5.103 1.319 2.545 1.00 98.31 93 GLY A C 1
ATOM 727 O O . GLY A 1 93 ? 5.134 2.470 2.116 1.00 98.31 93 GLY A O 1
ATOM 728 N N . GLU A 1 94 ? 5.819 0.333 2.019 1.00 98.44 94 GLU A N 1
ATOM 729 C CA . GLU A 1 94 ? 6.574 0.451 0.772 1.00 98.44 94 GLU A CA 1
ATOM 730 C C . GLU A 1 94 ? 6.003 -0.511 -0.264 1.00 98.44 94 GLU A C 1
ATOM 732 O O . GLU A 1 94 ? 5.937 -1.716 -0.016 1.00 98.44 94 GLU A O 1
ATOM 737 N N . LEU A 1 95 ? 5.593 0.019 -1.416 1.00 98.56 95 LEU A N 1
ATOM 738 C CA . LEU A 1 95 ? 5.054 -0.751 -2.528 1.00 98.56 95 LEU A CA 1
ATOM 739 C C . LEU A 1 95 ? 6.099 -0.875 -3.635 1.00 98.56 95 LEU A C 1
ATOM 741 O O . LEU A 1 95 ? 6.558 0.125 -4.191 1.00 98.56 95 LEU A O 1
ATOM 745 N N . ARG A 1 96 ? 6.439 -2.114 -3.977 1.00 97.69 96 ARG A N 1
ATOM 746 C CA . ARG A 1 96 ? 7.394 -2.470 -5.029 1.00 97.69 96 ARG A CA 1
ATOM 747 C C . ARG A 1 96 ? 6.732 -3.387 -6.046 1.00 97.69 96 ARG A C 1
ATOM 749 O O . ARG A 1 96 ? 5.838 -4.156 -5.703 1.00 97.69 96 ARG A O 1
ATOM 756 N N . PHE A 1 97 ? 7.199 -3.333 -7.286 1.00 96.31 97 PHE A N 1
ATOM 757 C CA . PHE A 1 97 ? 6.876 -4.348 -8.282 1.00 96.31 97 PHE A CA 1
ATOM 758 C C . PHE A 1 97 ? 7.935 -5.454 -8.256 1.00 96.31 97 PHE A C 1
ATOM 760 O O . PHE A 1 97 ? 9.126 -5.169 -8.138 1.00 96.31 97 PHE A O 1
ATOM 767 N N . LEU A 1 98 ? 7.500 -6.708 -8.357 1.00 95.12 98 LEU A N 1
ATOM 768 C CA . LEU A 1 98 ? 8.327 -7.908 -8.389 1.00 95.12 98 LEU A CA 1
ATOM 769 C C . LEU A 1 98 ? 8.362 -8.453 -9.828 1.00 95.12 98 LEU A C 1
ATOM 771 O O . LEU A 1 98 ? 7.436 -9.170 -10.219 1.00 95.12 98 LEU A O 1
ATOM 775 N N . PRO A 1 99 ? 9.410 -8.177 -10.630 1.00 91.56 99 PRO A N 1
ATOM 776 C CA . PRO A 1 99 ? 9.441 -8.572 -12.043 1.00 91.56 99 PRO A CA 1
ATOM 777 C C . PRO A 1 99 ? 9.338 -10.082 -12.260 1.00 91.56 99 PRO A C 1
ATOM 779 O O . PRO A 1 99 ? 8.659 -10.532 -13.179 1.00 91.56 99 PRO A O 1
ATOM 782 N N . ALA A 1 100 ? 9.953 -10.870 -11.372 1.00 91.81 100 ALA A N 1
ATOM 783 C CA . ALA A 1 100 ? 9.971 -12.329 -11.466 1.00 91.81 100 ALA A CA 1
ATOM 784 C C . ALA A 1 100 ? 8.569 -12.956 -11.397 1.00 91.81 100 ALA A C 1
ATOM 786 O O . ALA A 1 100 ? 8.313 -13.975 -12.033 1.00 91.81 100 ALA A O 1
ATOM 787 N N . THR A 1 101 ? 7.662 -12.354 -10.626 1.00 93.56 101 THR A N 1
ATOM 788 C CA . THR A 1 101 ? 6.298 -12.863 -10.419 1.00 93.56 101 THR A CA 1
ATOM 789 C C . THR A 1 101 ? 5.233 -11.984 -11.066 1.00 93.56 101 THR A C 1
ATOM 791 O O . THR A 1 101 ? 4.062 -12.360 -11.061 1.00 93.56 101 THR A O 1
ATOM 794 N N . LYS A 1 102 ? 5.627 -10.834 -11.631 1.00 94.31 102 LYS A N 1
ATOM 795 C CA . LYS A 1 102 ? 4.746 -9.780 -12.151 1.00 94.31 102 LYS A CA 1
ATOM 796 C C . LYS A 1 102 ? 3.676 -9.354 -11.136 1.00 94.31 102 LYS A C 1
ATOM 798 O O . LYS A 1 102 ? 2.511 -9.167 -11.483 1.00 94.31 102 LYS A O 1
ATOM 803 N N . ARG A 1 103 ? 4.069 -9.245 -9.864 1.00 96.81 103 ARG A N 1
ATOM 804 C CA . ARG A 1 103 ? 3.189 -8.888 -8.740 1.00 96.81 103 ARG A CA 1
ATOM 805 C C . ARG A 1 103 ? 3.630 -7.598 -8.077 1.00 96.81 103 ARG A C 1
ATOM 807 O O . ARG A 1 103 ? 4.803 -7.247 -8.099 1.00 96.81 103 ARG A O 1
ATOM 814 N N . TYR A 1 104 ? 2.686 -6.928 -7.435 1.00 97.81 104 TYR A N 1
ATOM 815 C CA . TYR A 1 104 ? 2.971 -5.837 -6.514 1.00 97.81 104 TYR A CA 1
ATOM 816 C C . TYR A 1 104 ? 3.111 -6.402 -5.104 1.00 97.81 104 TYR A C 1
ATOM 818 O O . TYR A 1 104 ? 2.305 -7.237 -4.698 1.00 97.81 104 TYR A O 1
ATOM 826 N N . GLN A 1 105 ? 4.112 -5.935 -4.366 1.00 98.31 105 GLN A N 1
ATOM 827 C CA . GLN A 1 105 ? 4.339 -6.272 -2.968 1.00 98.31 105 GLN A CA 1
ATOM 828 C C . GLN A 1 105 ? 4.298 -4.997 -2.135 1.00 98.31 105 GLN A C 1
ATOM 830 O O . GLN A 1 105 ? 5.089 -4.082 -2.367 1.00 98.31 105 GLN A O 1
ATOM 835 N N . LEU A 1 106 ? 3.404 -4.956 -1.151 1.00 98.69 106 LEU A N 1
ATOM 836 C CA . LEU A 1 106 ? 3.353 -3.919 -0.130 1.00 98.69 106 LEU A CA 1
ATOM 837 C C . LEU A 1 106 ? 3.918 -4.475 1.173 1.00 98.69 106 LEU A C 1
ATOM 839 O O . LEU A 1 106 ? 3.302 -5.326 1.814 1.00 98.69 106 LEU A O 1
ATOM 843 N N . THR A 1 107 ? 5.057 -3.947 1.600 1.00 98.50 107 THR A N 1
ATOM 844 C CA . THR A 1 107 ? 5.557 -4.157 2.959 1.00 98.50 107 THR A CA 1
ATOM 845 C C . THR A 1 107 ? 4.964 -3.067 3.842 1.00 98.50 107 THR A C 1
ATOM 847 O O . THR A 1 107 ? 5.480 -1.950 3.882 1.00 98.50 107 THR A O 1
ATOM 850 N N . ALA A 1 108 ? 3.848 -3.365 4.502 1.00 98.25 108 ALA A N 1
ATOM 851 C CA . ALA A 1 108 ? 3.136 -2.430 5.362 1.00 98.25 108 ALA A CA 1
ATOM 852 C C . ALA A 1 108 ? 3.625 -2.525 6.810 1.00 98.25 108 ALA A C 1
ATOM 854 O O . ALA A 1 108 ? 3.964 -3.604 7.295 1.00 98.25 108 ALA A O 1
ATOM 855 N N . THR A 1 109 ? 3.606 -1.399 7.516 1.00 98.12 109 THR A N 1
ATOM 856 C CA . THR A 1 109 ? 3.801 -1.361 8.965 1.00 98.12 109 THR A CA 1
ATOM 857 C C . THR A 1 109 ? 2.454 -1.099 9.633 1.00 98.12 109 THR A C 1
ATOM 859 O O . THR A 1 109 ? 1.755 -0.144 9.282 1.00 98.12 109 THR A O 1
ATOM 862 N N . THR A 1 110 ? 2.077 -1.943 10.588 1.00 96.25 110 THR A N 1
ATOM 863 C CA . THR A 1 110 ? 0.844 -1.830 11.380 1.00 96.25 110 THR A CA 1
ATOM 864 C C . THR A 1 110 ? 1.001 -0.812 12.507 1.00 96.25 110 THR A C 1
ATOM 866 O O . THR A 1 110 ? 2.114 -0.409 12.849 1.00 96.25 110 THR A O 1
ATOM 869 N N . THR A 1 111 ? -0.102 -0.377 13.115 1.00 95.56 111 THR A N 1
ATOM 870 C CA . THR A 1 111 ? -0.088 0.609 14.216 1.00 95.56 111 THR A CA 1
ATOM 871 C C . THR A 1 111 ? 0.633 0.125 15.481 1.00 95.56 111 THR A C 1
ATOM 873 O O . THR A 1 111 ? 1.101 0.951 16.260 1.00 95.56 111 THR A O 1
ATOM 876 N N . ASP A 1 112 ? 0.799 -1.189 15.661 1.00 94.56 112 ASP A N 1
ATOM 877 C CA . ASP A 1 112 ? 1.617 -1.791 16.726 1.00 94.56 112 ASP A CA 1
ATOM 878 C C . ASP A 1 112 ? 3.104 -1.964 16.346 1.00 94.56 112 ASP A C 1
ATOM 880 O O . ASP A 1 112 ? 3.882 -2.531 17.113 1.00 94.56 112 ASP A O 1
ATOM 884 N N . GLY A 1 113 ? 3.518 -1.464 15.176 1.00 94.38 113 GLY A N 1
ATOM 885 C CA . GLY A 1 113 ? 4.908 -1.469 14.712 1.00 94.38 113 GLY A CA 1
ATOM 886 C C . GLY A 1 113 ? 5.360 -2.754 14.019 1.00 94.38 113 GLY A C 1
ATOM 887 O O . GLY A 1 113 ? 6.525 -2.846 13.631 1.00 94.38 113 GLY A O 1
ATOM 888 N N . LYS A 1 114 ? 4.479 -3.744 13.843 1.00 95.06 114 LYS A N 1
ATOM 889 C CA . LYS A 1 114 ? 4.814 -4.977 13.120 1.00 95.06 114 LYS A CA 1
ATOM 890 C C . LYS A 1 114 ? 4.822 -4.747 11.614 1.00 95.06 114 LYS A C 1
ATOM 892 O O . LYS A 1 114 ? 4.132 -3.878 11.089 1.00 95.06 114 LYS A O 1
ATOM 897 N N . GLN A 1 115 ? 5.597 -5.563 10.908 1.00 96.62 115 GLN A N 1
ATOM 898 C CA . GLN A 1 115 ? 5.586 -5.588 9.450 1.00 96.62 115 GLN A CA 1
ATOM 899 C C . GLN A 1 115 ? 4.682 -6.704 8.944 1.00 96.62 115 GLN A C 1
ATOM 901 O O . GLN A 1 115 ? 4.734 -7.827 9.440 1.00 96.62 115 GLN A O 1
ATOM 906 N N . THR A 1 116 ? 3.875 -6.382 7.940 1.00 96.38 116 THR A N 1
ATOM 907 C CA . THR A 1 116 ? 2.998 -7.318 7.237 1.00 96.38 116 THR A CA 1
ATOM 908 C C . THR A 1 116 ? 3.232 -7.164 5.743 1.00 96.38 116 THR A C 1
ATOM 910 O O . THR A 1 116 ? 3.235 -6.048 5.223 1.00 96.38 116 THR A O 1
ATOM 913 N N . VAL A 1 117 ? 3.452 -8.280 5.052 1.00 97.88 117 VAL A N 1
ATOM 914 C CA . VAL A 1 117 ? 3.672 -8.289 3.604 1.00 97.88 117 VAL A CA 1
ATOM 915 C C . VAL A 1 117 ? 2.385 -8.706 2.914 1.00 97.88 117 VAL A C 1
ATOM 917 O O . VAL A 1 117 ? 1.860 -9.788 3.183 1.00 97.88 117 VAL A O 1
ATOM 920 N N . TYR A 1 118 ? 1.913 -7.841 2.024 1.00 98.44 118 TYR A N 1
ATOM 921 C CA . TYR A 1 118 ? 0.805 -8.109 1.123 1.00 98.44 118 TYR A CA 1
ATOM 922 C C . TYR A 1 118 ? 1.334 -8.248 -0.299 1.00 98.44 118 TYR A C 1
ATOM 924 O O . TYR A 1 118 ? 2.197 -7.475 -0.717 1.00 98.44 118 TYR A O 1
ATOM 932 N N . GLU A 1 119 ? 0.776 -9.176 -1.065 1.00 98.19 119 GLU A N 1
ATOM 933 C CA . GLU A 1 119 ? 1.105 -9.355 -2.476 1.00 98.19 119 GLU A CA 1
ATOM 934 C C . GLU A 1 119 ? -0.145 -9.389 -3.342 1.00 98.19 119 GLU A C 1
ATOM 936 O O . GLU A 1 119 ? -1.208 -9.846 -2.923 1.00 98.19 119 GLU A O 1
ATOM 941 N N . GLY A 1 120 ? -0.022 -8.942 -4.587 1.00 97.56 120 GLY A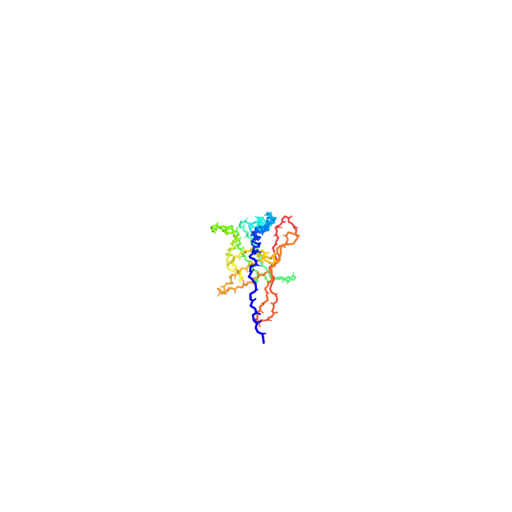 N 1
ATOM 942 C CA . GLY A 1 120 ? -1.161 -8.957 -5.482 1.00 97.56 120 GLY A CA 1
ATOM 943 C C . GLY A 1 120 ? -0.909 -8.365 -6.854 1.00 97.56 120 GLY A C 1
ATOM 944 O O . GLY A 1 120 ? 0.215 -8.380 -7.357 1.00 97.56 120 GLY A O 1
ATOM 945 N N . VAL A 1 121 ? -1.985 -7.918 -7.494 1.00 97.12 121 VAL A N 1
ATOM 946 C CA . VAL A 1 121 ? -1.995 -7.524 -8.907 1.00 97.12 121 VAL A CA 1
ATOM 947 C C . VAL A 1 121 ? -2.855 -6.284 -9.121 1.00 97.12 121 VAL A C 1
ATOM 949 O O . VAL A 1 121 ? -3.835 -6.063 -8.407 1.00 97.12 121 VAL A O 1
ATOM 952 N N . LEU A 1 122 ? -2.492 -5.503 -10.135 1.00 95.31 122 LEU A N 1
ATOM 953 C CA . LEU A 1 122 ? -3.338 -4.464 -10.707 1.00 95.31 122 LEU A CA 1
ATOM 954 C C . LEU A 1 122 ? -4.132 -5.085 -11.858 1.00 95.31 122 LEU A C 1
ATOM 956 O O . LEU A 1 122 ? -3.543 -5.619 -12.798 1.00 95.31 122 LEU A O 1
ATOM 960 N N . LYS A 1 123 ? -5.461 -5.041 -11.779 1.00 94.56 123 LYS A N 1
ATOM 961 C CA . LYS A 1 123 ? -6.351 -5.508 -12.845 1.00 94.56 123 LYS A CA 1
ATOM 962 C C . LYS A 1 123 ? -7.561 -4.590 -12.918 1.00 94.56 123 LYS A C 1
ATOM 964 O O . LYS A 1 123 ? -8.122 -4.267 -11.878 1.00 94.56 123 LYS A O 1
ATOM 969 N N . ASP A 1 124 ? -7.955 -4.198 -14.128 1.00 91.50 124 ASP A N 1
ATOM 970 C CA . ASP A 1 124 ? -9.123 -3.338 -14.361 1.00 91.50 124 ASP A CA 1
ATOM 971 C C . ASP A 1 124 ? -9.085 -2.065 -13.483 1.00 91.50 124 ASP A C 1
ATOM 973 O O . ASP A 1 124 ? -10.074 -1.711 -12.858 1.00 91.50 124 ASP A O 1
ATOM 977 N N . HIS A 1 125 ? -7.911 -1.421 -13.377 1.00 90.50 125 HIS A N 1
ATOM 978 C CA . HIS A 1 125 ? -7.637 -0.239 -12.529 1.00 90.50 125 HIS A CA 1
ATOM 979 C C . HIS A 1 125 ? -7.780 -0.443 -11.007 1.00 90.50 125 HIS A C 1
ATOM 981 O O . HIS A 1 125 ? -7.629 0.497 -10.227 1.00 90.50 125 HIS A O 1
ATOM 987 N N . ILE A 1 126 ? -7.980 -1.685 -10.559 1.00 95.06 126 ILE A N 1
ATOM 988 C CA . ILE A 1 126 ? -8.081 -2.041 -9.144 1.00 95.06 126 ILE A CA 1
ATOM 989 C C . ILE A 1 126 ? -6.811 -2.778 -8.718 1.00 95.06 126 ILE A C 1
ATOM 991 O O . ILE A 1 126 ? -6.536 -3.902 -9.150 1.00 95.06 126 ILE A O 1
ATOM 995 N N . LEU A 1 127 ? -6.038 -2.162 -7.826 1.00 97.00 127 LEU A N 1
ATOM 996 C CA . LEU A 1 127 ? -4.936 -2.823 -7.137 1.00 97.00 127 LEU A CA 1
ATOM 9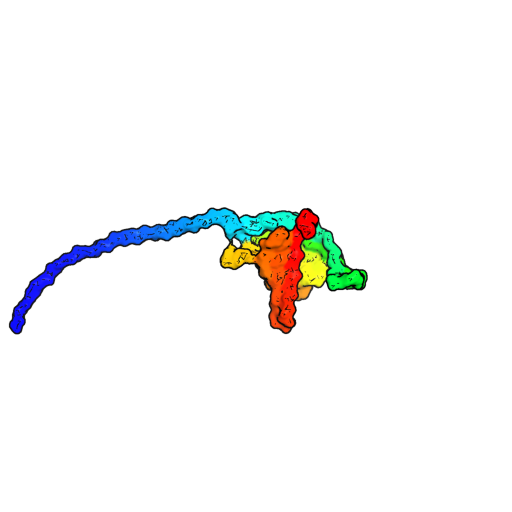97 C C . LEU A 1 127 ? -5.518 -3.665 -6.000 1.00 97.00 127 LEU A C 1
ATOM 999 O O . LEU A 1 127 ? -6.065 -3.125 -5.042 1.00 97.00 127 LEU A O 1
ATOM 1003 N N . THR A 1 128 ? -5.406 -4.988 -6.104 1.00 97.94 128 THR A N 1
ATOM 1004 C CA . THR A 1 128 ? -5.798 -5.915 -5.034 1.00 97.94 128 THR A CA 1
ATOM 1005 C C . THR A 1 128 ? -4.551 -6.558 -4.454 1.00 97.94 128 THR A C 1
ATOM 1007 O O . THR A 1 128 ? -3.806 -7.189 -5.198 1.00 97.94 128 THR A O 1
ATOM 1010 N N . LEU A 1 129 ? -4.350 -6.423 -3.145 1.00 98.44 129 LEU A N 1
ATOM 1011 C CA . LEU A 1 129 ? -3.237 -6.985 -2.382 1.00 98.44 129 LEU A CA 1
ATOM 1012 C C . LEU A 1 129 ? -3.785 -7.866 -1.257 1.00 98.44 129 LEU A C 1
ATOM 1014 O O . LEU A 1 129 ? -4.744 -7.486 -0.586 1.00 98.44 129 LEU A O 1
ATOM 1018 N N . GLU A 1 130 ? -3.176 -9.024 -1.032 1.00 98.06 130 GLU A N 1
ATOM 1019 C CA . GLU A 1 130 ? -3.616 -9.989 -0.027 1.00 98.06 130 GLU A CA 1
ATOM 1020 C C . GLU A 1 130 ? -2.464 -10.417 0.880 1.00 98.06 130 GLU A C 1
ATOM 1022 O O . GLU A 1 130 ? -1.314 -10.528 0.454 1.00 98.06 130 GLU A O 1
ATOM 1027 N N . HIS A 1 131 ? -2.800 -10.668 2.138 1.00 96.19 131 HIS A N 1
ATOM 1028 C CA . HIS A 1 131 ? -1.937 -11.240 3.157 1.00 96.19 131 HIS A CA 1
ATOM 1029 C C . HIS A 1 131 ? -2.691 -12.377 3.848 1.00 96.19 131 HIS A C 1
ATOM 1031 O O . HIS A 1 131 ? -3.882 -12.248 4.124 1.00 96.19 131 HIS A O 1
ATOM 1037 N N . VAL A 1 132 ? -2.006 -13.480 4.143 1.00 95.31 132 VAL A N 1
ATOM 1038 C CA . VAL A 1 132 ? -2.550 -14.548 4.989 1.00 95.31 132 VAL A CA 1
ATOM 1039 C C . VAL A 1 132 ? -1.874 -14.454 6.346 1.00 95.31 132 VAL A C 1
ATOM 1041 O O . VAL A 1 132 ? -0.662 -14.664 6.437 1.00 95.31 132 VAL A O 1
ATOM 1044 N N . ASP A 1 133 ? -2.651 -14.151 7.384 1.00 90.12 133 ASP A N 1
ATOM 1045 C CA . ASP A 1 133 ? -2.138 -14.076 8.747 1.00 90.12 133 ASP A CA 1
ATOM 1046 C C . ASP A 1 133 ? -1.680 -15.477 9.186 1.00 90.12 133 ASP A C 1
ATOM 1048 O O . ASP A 1 133 ? -2.478 -16.421 9.204 1.00 90.12 133 ASP A O 1
ATOM 1052 N N . PRO A 1 134 ? -0.398 -15.665 9.535 1.00 89.50 134 PRO A N 1
ATOM 1053 C CA . PRO A 1 134 ? 0.123 -16.988 9.847 1.00 89.50 134 PRO A CA 1
ATOM 1054 C C . PRO A 1 134 ? -0.456 -17.563 11.147 1.00 89.50 134 PRO A C 1
ATOM 1056 O O . PRO A 1 134 ? -0.510 -18.785 11.292 1.00 89.50 134 PRO A O 1
ATOM 1059 N N . ALA A 1 135 ? -0.886 -16.715 12.085 1.00 90.56 135 ALA A N 1
ATOM 1060 C CA . ALA A 1 135 ? -1.408 -17.124 13.383 1.00 90.56 135 ALA A CA 1
ATOM 1061 C C . ALA A 1 135 ? -2.899 -17.470 13.32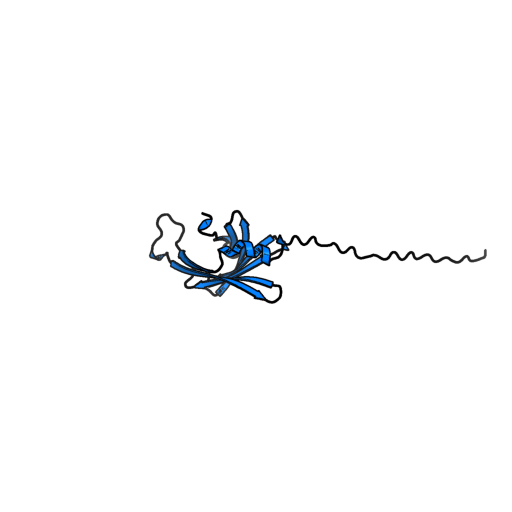3 1.00 90.56 135 ALA A C 1
ATOM 1063 O O . ALA A 1 135 ? -3.319 -18.454 13.933 1.00 90.56 135 ALA A O 1
ATOM 1064 N N . THR A 1 136 ? -3.696 -16.683 12.599 1.00 92.94 136 THR A N 1
ATOM 1065 C CA . THR A 1 136 ? -5.155 -16.874 12.530 1.00 92.94 136 THR A CA 1
ATOM 1066 C C . THR A 1 136 ? -5.617 -17.599 11.269 1.00 92.94 136 THR A C 1
ATOM 1068 O O . THR A 1 136 ? -6.754 -18.064 11.232 1.00 92.94 136 THR A O 1
ATOM 1071 N N . GLN A 1 137 ? -4.748 -17.730 10.258 1.00 93.94 137 GLN A N 1
ATOM 1072 C CA . GLN A 1 137 ? -5.078 -18.213 8.907 1.00 93.94 137 GLN A CA 1
ATOM 1073 C C . GLN A 1 137 ? -6.122 -17.339 8.187 1.00 93.94 137 GLN A C 1
ATOM 1075 O O . GLN A 1 137 ? -6.729 -17.761 7.202 1.00 93.94 137 GLN A O 1
ATOM 1080 N N . GLU A 1 138 ? -6.340 -16.115 8.669 1.00 93.56 138 GLU A N 1
ATOM 1081 C CA . GLU A 1 138 ? -7.248 -15.152 8.058 1.00 93.56 138 GLU A CA 1
ATOM 1082 C C . GLU A 1 138 ? -6.631 -14.540 6.797 1.00 93.56 138 GLU A C 1
ATOM 1084 O O . GLU A 1 138 ? -5.448 -14.200 6.769 1.00 93.56 138 GLU A O 1
ATOM 1089 N N . VAL A 1 139 ? -7.450 -14.353 5.760 1.00 95.12 139 VAL A N 1
ATOM 1090 C CA . VAL A 1 139 ? -7.058 -13.593 4.570 1.00 95.12 139 VAL A CA 1
ATOM 1091 C C . VAL A 1 139 ? -7.415 -12.126 4.777 1.00 95.12 139 VAL A C 1
ATOM 1093 O O . VAL A 1 139 ? -8.587 -11.757 4.801 1.00 95.12 139 VAL A O 1
ATOM 1096 N N . GLN A 1 140 ? -6.394 -11.285 4.862 1.00 94.81 140 GLN A N 1
ATOM 1097 C CA . GLN A 1 140 ? -6.515 -9.835 4.887 1.00 94.81 140 GLN A CA 1
ATOM 1098 C C . GLN A 1 140 ? -6.332 -9.295 3.470 1.00 94.81 140 GLN A C 1
ATOM 1100 O O . GLN A 1 140 ? -5.404 -9.685 2.760 1.00 94.81 140 GLN A O 1
ATOM 1105 N N . ARG A 1 141 ? -7.211 -8.387 3.045 1.00 96.69 141 ARG A N 1
ATOM 1106 C CA . ARG A 1 141 ? -7.206 -7.842 1.685 1.00 96.69 141 ARG A CA 1
ATOM 1107 C C . ARG A 1 141 ? -7.245 -6.321 1.701 1.00 96.69 141 ARG A C 1
ATOM 1109 O O . ARG A 1 141 ? -8.102 -5.730 2.351 1.00 96.69 141 ARG A O 1
ATOM 1116 N N . LEU A 1 142 ? -6.379 -5.711 0.901 1.00 95.31 142 LEU A N 1
ATOM 1117 C CA . LEU A 1 142 ? -6.411 -4.292 0.563 1.00 95.31 142 LEU A CA 1
ATOM 1118 C C . LEU A 1 142 ? -6.818 -4.151 -0.905 1.00 95.31 142 LEU A C 1
ATOM 1120 O O . LEU A 1 142 ? -6.234 -4.791 -1.781 1.00 95.31 142 LEU A O 1
ATOM 1124 N N . LYS A 1 143 ? -7.833 -3.330 -1.172 1.00 95.19 143 LYS A N 1
ATOM 1125 C CA . LYS A 1 143 ? -8.240 -2.948 -2.527 1.00 95.19 143 LYS A CA 1
ATOM 1126 C C . LYS A 1 143 ? -8.152 -1.440 -2.669 1.00 95.19 143 LYS A C 1
ATOM 1128 O O . LYS A 1 143 ? -8.611 -0.722 -1.787 1.00 95.19 143 LYS A O 1
ATOM 1133 N N . MET A 1 144 ? -7.572 -0.983 -3.770 1.00 92.81 144 MET A N 1
ATOM 1134 C CA . MET A 1 144 ? -7.432 0.433 -4.083 1.00 92.81 144 MET A CA 1
ATOM 1135 C C . MET A 1 144 ? -7.771 0.683 -5.548 1.00 92.81 144 MET A C 1
ATOM 1137 O O . MET A 1 144 ? -7.300 -0.043 -6.424 1.00 92.81 144 MET A O 1
ATOM 1141 N N . ASN A 1 145 ? -8.545 1.729 -5.799 1.00 91.94 145 ASN A N 1
ATOM 1142 C CA . ASN A 1 145 ? -8.855 2.266 -7.118 1.00 91.94 145 ASN A CA 1
ATOM 1143 C C . ASN A 1 145 ? -8.961 3.792 -7.028 1.00 91.94 145 ASN A C 1
ATOM 1145 O O . ASN A 1 145 ? -9.154 4.346 -5.942 1.00 91.94 145 ASN A O 1
ATOM 1149 N N . SER A 1 146 ? -8.812 4.475 -8.162 1.00 84.00 146 SER A N 1
ATOM 1150 C CA . SER A 1 146 ? -9.066 5.910 -8.229 1.00 84.00 146 SER A CA 1
ATOM 1151 C C . SER A 1 146 ? -10.574 6.138 -8.280 1.00 84.00 146 SER A C 1
ATOM 1153 O O . SER A 1 146 ? -11.302 5.373 -8.910 1.00 84.00 146 SER A O 1
ATOM 1155 N N . ALA A 1 147 ? -11.062 7.214 -7.658 1.00 70.94 147 ALA A N 1
ATOM 1156 C CA . ALA A 1 147 ? -12.486 7.564 -7.683 1.00 70.94 147 ALA A CA 1
ATOM 1157 C C . ALA A 1 147 ? -13.014 7.848 -9.106 1.00 70.94 147 ALA A C 1
ATOM 1159 O O . ALA A 1 147 ? -14.223 7.851 -9.321 1.00 70.94 147 ALA A O 1
ATOM 1160 N N . ALA A 1 148 ? -12.120 8.092 -10.071 1.00 62.81 148 ALA A N 1
ATOM 1161 C CA . ALA A 1 148 ? -12.473 8.215 -11.482 1.00 62.81 148 ALA A CA 1
ATOM 1162 C C . ALA A 1 148 ? -12.918 6.880 -12.114 1.00 62.81 148 ALA A C 1
ATOM 1164 O O . ALA A 1 148 ? -13.656 6.904 -13.097 1.00 62.81 148 ALA A O 1
ATOM 1165 N N . ASP A 1 149 ? -12.514 5.745 -11.537 1.00 58.28 149 ASP A N 1
ATOM 1166 C CA . ASP A 1 149 ? -12.655 4.419 -12.150 1.00 58.28 149 ASP A CA 1
ATOM 1167 C C . ASP A 1 149 ? -13.871 3.617 -11.650 1.00 58.28 149 ASP A C 1
ATOM 1169 O O . ASP A 1 149 ? -14.150 2.549 -12.194 1.00 58.28 149 ASP A O 1
ATOM 1173 N N . GLY A 1 150 ? -14.639 4.160 -10.691 1.00 45.44 150 GLY A N 1
ATOM 1174 C CA . GLY A 1 150 ? -15.925 3.605 -10.234 1.00 45.44 150 GLY A CA 1
ATOM 1175 C C . GLY A 1 150 ? -15.820 2.585 -9.110 1.00 45.44 150 GLY A C 1
ATOM 1176 O O . GLY A 1 150 ? -15.389 1.443 -9.370 1.00 45.44 150 GLY A O 1
#